Protein AF-A0AB73ASH1-F1 (afdb_monomer)

pLDDT: mean 85.51, std 12.83, range [44.91, 97.44]

Mean predicted aligned error: 7.84 Å

Secondary structure (DSSP, 8-state):
---HHHHHHHHHHHHHHHHTT------HHHHHHHHHHHHH--GGG-----GGGG-

Foldseek 3Di:
DCPVVNVCVVVVVVVVCVVVVNDDDPDPVVVVVVVVCVVPPDPVNDDPDDPVVVD

Sequence (55 aa):
NHSKRELTNGYRIRRGAIDHNIPLITNARLASAFIEAFCDLKLEDIQIKSWQEYK

InterPro domains:
  IPR011607 Methylglyoxal synthase-like domain [PS51855] (1-55)
  IPR036914 Methylglyoxal synthase-like domain superfamily [G3DSA:3.40.50.1380] (1-55)
  IPR036914 Methylglyoxal synthase-like domain superfamily [SSF52335] (7-54)

Structure (mmCIF, N/CA/C/O backbone):
data_AF-A0AB73ASH1-F1
#
_entry.id   AF-A0AB73ASH1-F1
#
loop_
_atom_site.group_PDB
_atom_site.id
_atom_site.type_symbol
_atom_site.label_atom_id
_atom_site.label_alt_id
_atom_site.label_comp_id
_atom_site.label_asym_id
_atom_site.label_entity_id
_atom_site.label_seq_id
_atom_site.pdbx_PDB_ins_code
_atom_site.Cartn_x
_atom_site.Cartn_y
_atom_site.Cartn_z
_atom_site.occupancy
_atom_site.B_iso_or_equiv
_atom_site.auth_seq_id
_atom_site.auth_comp_id
_atom_site.auth_asym_id
_atom_site.auth_atom_id
_atom_site.pdbx_PDB_model_num
ATOM 1 N N . ASN A 1 1 ? 26.741 -2.541 -14.585 1.00 44.91 1 ASN A N 1
ATOM 2 C CA . ASN A 1 1 ? 26.130 -3.392 -15.630 1.00 44.91 1 ASN A CA 1
ATOM 3 C C . ASN A 1 1 ? 24.802 -3.950 -15.144 1.00 44.91 1 ASN A C 1
ATOM 5 O O . ASN A 1 1 ? 24.727 -5.123 -14.809 1.00 44.91 1 ASN A O 1
ATOM 9 N N . HIS A 1 2 ? 23.758 -3.120 -15.100 1.00 53.66 2 HIS A N 1
ATOM 10 C CA . HIS A 1 2 ? 22.400 -3.616 -14.881 1.00 53.66 2 HIS A CA 1
ATOM 11 C C . HIS A 1 2 ? 21.890 -4.155 -16.212 1.00 53.66 2 HIS A C 1
ATOM 13 O O . HIS A 1 2 ? 21.731 -3.408 -17.178 1.00 53.66 2 HIS A O 1
ATOM 19 N N . SER A 1 3 ? 21.745 -5.475 -16.310 1.00 64.38 3 SER A N 1
ATOM 20 C CA . SER A 1 3 ? 21.236 -6.100 -17.531 1.00 64.38 3 SER A CA 1
ATOM 21 C C . SER A 1 3 ? 19.836 -5.548 -17.843 1.00 64.38 3 SER A C 1
ATOM 23 O O . SER A 1 3 ? 19.075 -5.234 -16.926 1.00 64.38 3 SER A O 1
ATOM 25 N N . LYS A 1 4 ? 19.447 -5.470 -19.126 1.00 62.75 4 LYS A N 1
ATOM 26 C CA . LYS A 1 4 ? 18.083 -5.060 -19.541 1.00 62.75 4 LYS A CA 1
ATOM 27 C C . LYS A 1 4 ? 16.981 -5.801 -18.760 1.00 62.75 4 LYS A C 1
ATOM 29 O O . LYS A 1 4 ? 15.903 -5.257 -18.547 1.00 62.75 4 LYS A O 1
ATOM 34 N N . ARG A 1 5 ? 17.279 -7.016 -18.280 1.00 61.62 5 ARG A N 1
ATOM 35 C CA . ARG A 1 5 ? 16.407 -7.847 -17.446 1.00 61.62 5 ARG A CA 1
ATOM 36 C C . ARG A 1 5 ? 16.047 -7.190 -16.107 1.00 61.62 5 ARG A C 1
ATOM 38 O O . ARG A 1 5 ? 14.874 -7.189 -15.749 1.00 61.62 5 ARG A O 1
ATOM 45 N N . GLU A 1 6 ? 17.005 -6.586 -15.404 1.00 62.06 6 GLU A N 1
ATOM 46 C CA . GLU A 1 6 ? 16.758 -5.925 -14.109 1.00 62.06 6 GLU A CA 1
ATOM 47 C C . GLU A 1 6 ? 15.849 -4.69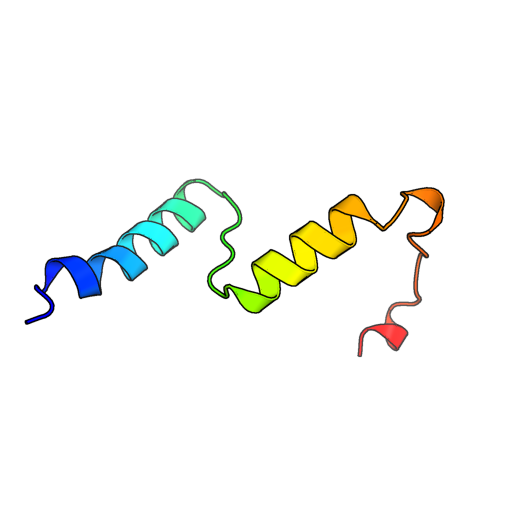8 -14.252 1.00 62.06 6 GLU A C 1
ATOM 49 O O . GLU A 1 6 ? 14.933 -4.518 -13.453 1.00 62.06 6 GLU A O 1
ATOM 54 N N . LEU A 1 7 ? 16.018 -3.926 -15.332 1.00 65.06 7 LEU A N 1
ATOM 55 C CA . LEU A 1 7 ? 15.127 -2.813 -15.686 1.00 65.06 7 LEU A CA 1
ATOM 56 C C . LEU A 1 7 ? 13.695 -3.293 -15.979 1.00 65.06 7 LEU A C 1
ATOM 58 O O . LEU A 1 7 ? 12.725 -2.659 -15.567 1.00 65.06 7 LEU A O 1
ATOM 62 N N . THR A 1 8 ? 13.539 -4.438 -16.651 1.00 75.25 8 THR A N 1
ATOM 63 C CA . THR A 1 8 ? 12.211 -4.988 -16.979 1.00 75.25 8 THR A CA 1
ATOM 64 C C . THR A 1 8 ? 11.518 -5.686 -15.811 1.00 75.25 8 THR A C 1
ATOM 66 O O . THR A 1 8 ? 10.293 -5.814 -15.827 1.00 75.25 8 THR A O 1
ATOM 69 N N . ASN A 1 9 ? 12.258 -6.129 -14.790 1.00 78.69 9 ASN A N 1
ATOM 70 C CA . ASN A 1 9 ? 11.683 -6.866 -13.663 1.00 78.69 9 ASN A CA 1
ATOM 71 C C . ASN A 1 9 ? 10.663 -6.019 -12.896 1.00 78.69 9 ASN A C 1
ATOM 73 O O . ASN A 1 9 ? 9.574 -6.506 -12.598 1.00 78.69 9 ASN A O 1
ATOM 77 N N . GLY A 1 10 ? 10.963 -4.738 -12.659 1.00 86.38 10 GLY A N 1
ATOM 78 C CA . GLY A 1 10 ? 10.028 -3.823 -11.999 1.00 86.38 10 GLY A CA 1
ATOM 79 C C . GLY A 1 10 ? 8.705 -3.674 -12.759 1.00 86.38 10 GLY A C 1
ATOM 80 O O . GLY A 1 10 ? 7.639 -3.700 -12.148 1.00 86.38 10 GLY A O 1
ATOM 81 N N . TYR A 1 11 ? 8.755 -3.585 -14.093 1.00 89.31 11 TYR A N 1
ATOM 82 C CA . TYR A 1 11 ? 7.555 -3.536 -14.934 1.00 89.31 11 TYR A CA 1
ATOM 83 C C . TYR A 1 11 ? 6.758 -4.844 -14.870 1.00 89.31 11 TYR A C 1
ATOM 85 O O . TYR A 1 11 ? 5.551 -4.813 -14.648 1.00 89.31 11 TYR A O 1
ATOM 93 N N . ARG A 1 12 ? 7.430 -5.995 -15.009 1.00 92.06 12 ARG A N 1
ATOM 94 C CA . ARG A 1 12 ? 6.784 -7.318 -14.986 1.00 92.06 12 ARG A CA 1
ATOM 95 C C . ARG A 1 12 ? 6.066 -7.586 -13.665 1.00 92.06 12 ARG A C 1
ATOM 97 O O . ARG A 1 12 ? 4.945 -8.078 -13.685 1.00 92.06 12 ARG A O 1
ATOM 104 N N . ILE A 1 13 ? 6.684 -7.223 -12.540 1.00 93.06 13 ILE A N 1
ATOM 105 C CA . ILE A 1 13 ? 6.085 -7.388 -11.208 1.00 93.06 13 ILE A CA 1
ATOM 106 C C . ILE A 1 13 ? 4.838 -6.506 -11.066 1.00 93.06 13 ILE A C 1
ATOM 108 O O . ILE A 1 13 ? 3.790 -6.992 -10.653 1.00 93.06 13 ILE A O 1
ATOM 112 N N . ARG A 1 14 ? 4.916 -5.227 -11.465 1.00 93.88 14 ARG A N 1
ATOM 113 C CA . ARG A 1 14 ? 3.763 -4.311 -11.414 1.00 93.88 14 ARG A CA 1
ATOM 114 C C . ARG A 1 14 ? 2.623 -4.765 -12.325 1.00 93.88 14 ARG A C 1
ATOM 116 O O . ARG A 1 14 ? 1.472 -4.687 -11.921 1.00 93.88 14 ARG A O 1
ATOM 123 N N . ARG A 1 15 ? 2.931 -5.255 -13.531 1.00 94.94 15 ARG A N 1
ATOM 124 C CA . ARG A 1 15 ? 1.926 -5.818 -14.445 1.00 94.94 15 ARG A CA 1
ATOM 125 C C . ARG A 1 15 ? 1.249 -7.043 -13.851 1.00 94.94 15 ARG A C 1
ATOM 127 O O . ARG A 1 15 ? 0.032 -7.037 -13.763 1.00 94.94 15 ARG A O 1
ATOM 134 N N . GLY A 1 16 ? 2.018 -8.012 -13.354 1.00 96.31 16 GLY A N 1
ATOM 135 C CA . GLY A 1 16 ? 1.455 -9.205 -12.719 1.00 96.31 16 GLY A CA 1
ATOM 136 C C . GLY A 1 16 ? 0.555 -8.873 -11.526 1.00 96.31 16 GLY A C 1
ATOM 137 O O . GLY A 1 16 ? -0.511 -9.459 -11.388 1.00 96.31 16 GLY A O 1
ATOM 138 N N . ALA A 1 17 ? 0.934 -7.888 -10.707 1.00 97.06 17 ALA A N 1
ATOM 139 C CA . ALA A 1 17 ? 0.102 -7.415 -9.601 1.00 97.06 17 ALA A CA 1
ATOM 140 C C . ALA A 1 17 ? -1.266 -6.887 -10.076 1.00 97.06 17 ALA A C 1
ATOM 142 O O . ALA A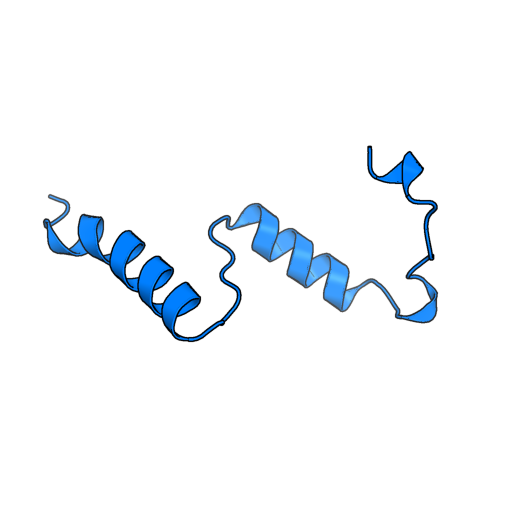 1 17 ? -2.294 -7.274 -9.527 1.00 97.06 17 ALA A O 1
ATOM 143 N N . ILE A 1 18 ? -1.290 -6.065 -11.132 1.00 95.06 18 ILE A N 1
ATOM 144 C CA . ILE A 1 18 ? -2.534 -5.553 -11.730 1.00 95.06 18 ILE A CA 1
ATOM 145 C C . ILE A 1 18 ? -3.349 -6.679 -12.368 1.00 95.06 18 ILE A C 1
ATOM 147 O O . ILE A 1 18 ? -4.539 -6.800 -12.096 1.00 95.06 18 ILE A O 1
ATOM 151 N N . ASP A 1 19 ? -2.706 -7.511 -13.187 1.00 97.44 19 ASP A N 1
ATOM 152 C CA . ASP A 1 19 ? -3.373 -8.566 -13.952 1.00 97.44 19 ASP A CA 1
ATOM 153 C C . ASP A 1 19 ? -4.026 -9.617 -13.018 1.00 97.44 19 ASP A C 1
ATOM 155 O O . ASP A 1 19 ? -5.040 -10.214 -13.375 1.00 97.44 19 ASP A O 1
ATOM 159 N N . HIS A 1 20 ? -3.494 -9.805 -11.802 1.00 97.25 20 HIS A N 1
ATOM 160 C CA . HIS A 1 20 ? -4.037 -10.714 -10.781 1.00 97.25 20 HIS A CA 1
ATOM 161 C C . HIS A 1 20 ? -4.809 -10.025 -9.647 1.00 97.25 20 HIS A C 1
ATOM 163 O O . HIS A 1 20 ? -5.244 -10.702 -8.717 1.00 97.25 20 HIS A O 1
ATOM 169 N N . ASN A 1 21 ? -4.989 -8.703 -9.703 1.00 95.19 21 ASN A N 1
ATOM 170 C CA . ASN A 1 21 ? -5.652 -7.920 -8.658 1.00 95.19 21 ASN A CA 1
ATOM 171 C C . ASN A 1 21 ? -5.025 -8.104 -7.253 1.00 95.19 21 ASN A C 1
ATOM 173 O O . ASN A 1 21 ? -5.725 -8.149 -6.241 1.00 95.19 21 ASN A O 1
ATOM 177 N N . ILE A 1 22 ? -3.694 -8.228 -7.196 1.00 96.75 22 ILE A N 1
ATOM 178 C CA . ILE A 1 22 ? -2.909 -8.366 -5.962 1.00 96.75 22 ILE A CA 1
ATOM 179 C C . ILE A 1 22 ? -2.304 -6.996 -5.611 1.00 96.75 22 ILE A C 1
ATOM 181 O O . ILE A 1 22 ? -1.549 -6.449 -6.419 1.00 96.75 22 ILE A O 1
ATOM 185 N N . PRO A 1 23 ? -2.572 -6.426 -4.420 1.00 94.50 23 PRO A N 1
ATOM 186 C CA . PRO A 1 23 ? -1.941 -5.181 -3.985 1.00 94.50 23 PRO A CA 1
ATOM 187 C C . PRO A 1 23 ? -0.409 -5.286 -3.936 1.00 94.50 23 PRO A C 1
ATOM 189 O O . PRO A 1 23 ? 0.142 -6.274 -3.455 1.00 94.50 23 PRO A O 1
ATOM 192 N N . LEU A 1 24 ? 0.291 -4.244 -4.397 1.00 94.38 24 LEU A N 1
ATOM 193 C CA . LEU A 1 24 ? 1.756 -4.192 -4.435 1.00 94.38 24 LEU A CA 1
ATOM 194 C C . LEU A 1 24 ? 2.281 -2.914 -3.769 1.00 94.38 24 LEU A C 1
ATOM 196 O O . LEU A 1 24 ? 1.994 -1.809 -4.228 1.00 94.38 24 LEU A O 1
ATOM 200 N N . ILE A 1 25 ? 3.123 -3.062 -2.742 1.00 94.12 25 ILE A N 1
ATOM 201 C CA . ILE A 1 25 ? 3.840 -1.949 -2.103 1.00 94.12 25 ILE A CA 1
ATOM 202 C C . ILE A 1 25 ? 5.241 -1.843 -2.710 1.00 94.12 25 ILE A C 1
ATOM 204 O O . ILE A 1 25 ? 6.049 -2.761 -2.603 1.00 94.12 25 ILE A O 1
ATOM 208 N N . THR A 1 26 ? 5.552 -0.713 -3.349 1.00 93.44 26 THR A N 1
ATOM 209 C CA . THR A 1 26 ? 6.845 -0.509 -4.035 1.00 93.44 26 THR A CA 1
ATOM 210 C C . THR A 1 26 ? 7.852 0.317 -3.237 1.00 93.44 26 THR A C 1
ATOM 212 O O . THR A 1 26 ? 8.988 0.478 -3.677 1.00 93.44 26 THR A O 1
ATOM 215 N N . ASN A 1 27 ? 7.443 0.894 -2.106 1.00 92.75 27 ASN A N 1
ATOM 216 C CA . ASN A 1 27 ? 8.290 1.724 -1.254 1.00 92.75 27 ASN A CA 1
ATOM 217 C C . ASN A 1 27 ? 8.588 0.983 0.054 1.00 92.75 27 ASN A C 1
ATOM 219 O O . ASN A 1 27 ? 7.6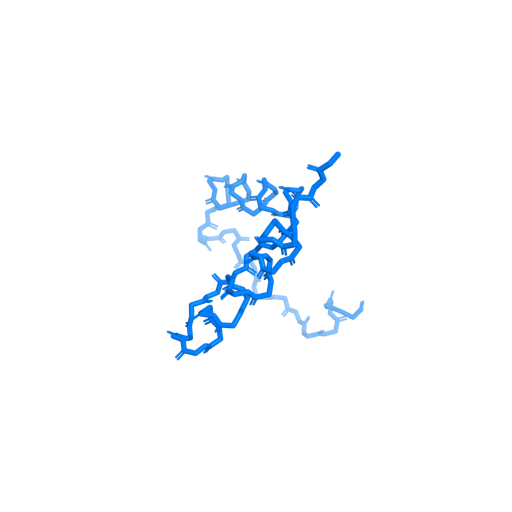68 0.654 0.799 1.00 92.75 27 ASN A O 1
ATOM 223 N N . ALA A 1 28 ? 9.872 0.761 0.339 1.00 93.88 28 ALA A N 1
ATOM 224 C CA . ALA A 1 28 ? 10.304 0.032 1.528 1.00 93.88 28 ALA A CA 1
ATOM 225 C C . ALA A 1 28 ? 9.909 0.732 2.840 1.00 93.88 28 ALA A C 1
ATOM 227 O O . ALA A 1 28 ? 9.450 0.062 3.754 1.00 93.88 28 ALA A O 1
ATOM 228 N N . ARG A 1 29 ? 10.004 2.069 2.923 1.00 95.25 29 ARG A N 1
ATOM 229 C CA . ARG A 1 29 ? 9.578 2.819 4.122 1.00 95.25 29 ARG A CA 1
ATOM 230 C C . ARG A 1 29 ? 8.079 2.694 4.366 1.00 95.25 29 ARG A C 1
ATOM 232 O O . ARG A 1 29 ? 7.669 2.524 5.505 1.00 95.25 29 ARG A O 1
ATOM 239 N N . LEU A 1 30 ? 7.276 2.755 3.302 1.00 94.50 30 LEU A N 1
ATOM 240 C CA . LEU A 1 30 ? 5.830 2.562 3.414 1.00 94.50 30 LEU A CA 1
ATOM 241 C C . LEU A 1 30 ? 5.493 1.134 3.858 1.00 94.50 30 LEU A C 1
ATOM 243 O O . LEU A 1 30 ? 4.623 0.959 4.700 1.00 94.50 30 LEU A O 1
ATOM 247 N N . ALA A 1 31 ? 6.192 0.129 3.322 1.00 95.25 31 ALA A N 1
ATOM 248 C CA . ALA A 1 31 ? 6.005 -1.262 3.727 1.00 95.25 31 ALA A CA 1
ATOM 249 C C . ALA A 1 31 ? 6.340 -1.472 5.211 1.00 95.25 31 ALA A C 1
ATOM 251 O O . ALA A 1 31 ? 5.556 -2.093 5.920 1.00 95.25 31 ALA A O 1
ATOM 252 N N . SER A 1 32 ? 7.459 -0.917 5.686 1.00 95.25 32 SER A N 1
ATOM 253 C CA . SER A 1 32 ? 7.844 -0.984 7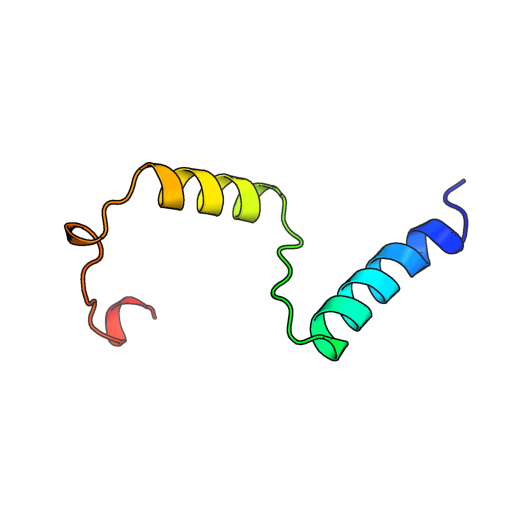.100 1.00 95.25 32 SER A CA 1
ATOM 254 C C . SER A 1 32 ? 6.802 -0.327 8.000 1.00 95.25 32 SER A C 1
ATOM 256 O O . SER A 1 32 ? 6.288 -0.988 8.894 1.00 95.25 32 SER A O 1
ATOM 258 N N . ALA A 1 33 ? 6.413 0.918 7.704 1.00 94.19 33 ALA A N 1
ATOM 259 C CA . ALA A 1 33 ? 5.403 1.632 8.485 1.00 94.19 33 ALA A CA 1
ATOM 260 C C . ALA A 1 33 ? 4.044 0.913 8.486 1.00 94.19 33 ALA A C 1
ATOM 262 O O . ALA A 1 33 ? 3.352 0.901 9.497 1.00 94.19 33 ALA A O 1
ATOM 263 N N . PHE A 1 34 ? 3.661 0.295 7.364 1.00 92.12 34 PHE A N 1
ATOM 264 C CA . PHE A 1 34 ? 2.434 -0.494 7.276 1.00 92.12 34 PHE A CA 1
ATOM 265 C C . PHE A 1 34 ? 2.482 -1.737 8.173 1.00 92.12 34 PHE A C 1
ATOM 267 O O . PHE A 1 34 ? 1.513 -2.011 8.872 1.00 92.12 34 PHE A O 1
ATOM 274 N N . ILE A 1 35 ? 3.596 -2.477 8.167 1.00 93.69 35 ILE A N 1
ATOM 275 C CA . ILE A 1 35 ? 3.766 -3.673 9.005 1.00 93.69 35 ILE A CA 1
ATOM 276 C C . ILE A 1 35 ? 3.785 -3.294 10.489 1.00 93.69 35 ILE A C 1
ATOM 278 O O . ILE A 1 35 ? 3.106 -3.940 11.279 1.00 93.69 35 ILE A O 1
ATOM 282 N N . GLU A 1 36 ? 4.518 -2.243 10.863 1.00 94.25 36 GLU A N 1
ATOM 283 C CA . GLU A 1 36 ? 4.562 -1.735 12.241 1.00 94.25 36 GLU A CA 1
ATOM 284 C C . GLU A 1 36 ? 3.165 -1.319 12.715 1.00 94.25 36 GLU A C 1
ATOM 286 O O . GLU A 1 36 ? 2.670 -1.839 13.712 1.00 94.25 36 GLU A O 1
ATOM 291 N N . ALA A 1 37 ? 2.472 -0.476 11.941 1.00 90.94 37 ALA A N 1
ATOM 292 C CA . ALA A 1 37 ? 1.116 -0.053 12.270 1.00 90.94 37 ALA A CA 1
ATOM 293 C C . ALA A 1 37 ? 0.144 -1.237 12.369 1.00 90.94 37 ALA A C 1
ATOM 295 O O . ALA A 1 37 ? -0.713 -1.242 13.242 1.00 90.94 37 ALA A O 1
ATOM 296 N N . PHE A 1 38 ? 0.270 -2.246 11.505 1.00 88.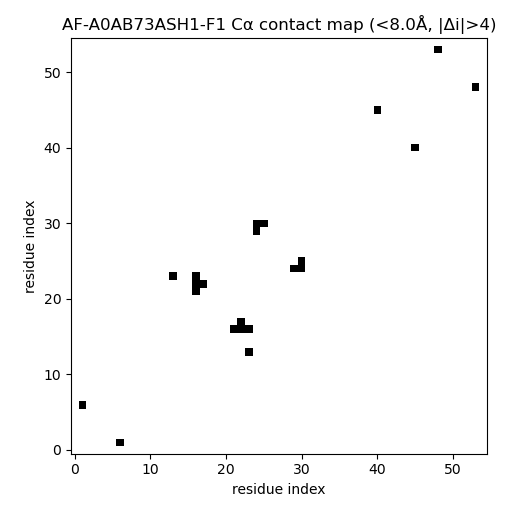38 38 PHE A N 1
ATOM 297 C CA . PHE A 1 38 ? -0.581 -3.436 11.555 1.00 88.38 38 PHE A CA 1
ATOM 298 C C . PHE A 1 38 ? -0.356 -4.280 12.817 1.00 88.38 38 PHE A C 1
ATOM 300 O O . PHE A 1 38 ? -1.306 -4.851 13.345 1.00 88.38 38 PHE A O 1
ATOM 307 N N . CYS A 1 39 ? 0.886 -4.378 13.293 1.00 92.69 39 CYS A N 1
ATOM 308 C CA 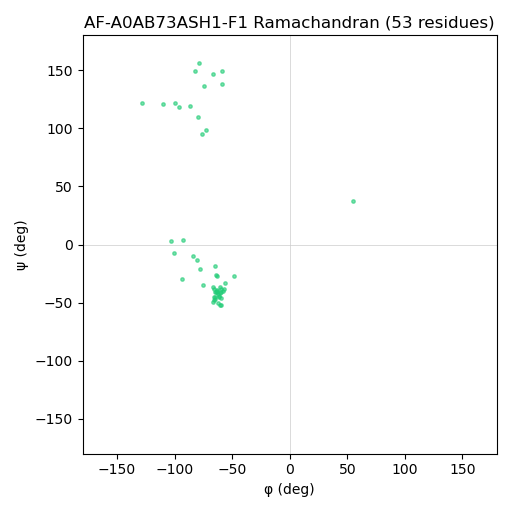. CYS A 1 39 ? 1.214 -5.121 14.509 1.00 92.69 39 CYS A CA 1
ATOM 309 C C . CYS A 1 39 ? 0.801 -4.376 15.785 1.00 92.69 39 CYS A C 1
ATOM 311 O O . CYS A 1 39 ? 0.399 -5.018 16.756 1.00 92.69 39 CYS A O 1
ATOM 313 N N . ASP A 1 40 ? 0.898 -3.046 15.782 1.00 91.62 40 ASP A N 1
ATOM 314 C CA . ASP A 1 40 ? 0.706 -2.230 16.983 1.00 91.62 40 ASP A CA 1
ATOM 315 C C . ASP A 1 40 ? -0.732 -1.711 17.145 1.00 91.62 40 ASP A C 1
ATOM 317 O O . ASP A 1 40 ? -1.192 -1.504 18.270 1.00 91.62 40 ASP A O 1
ATOM 321 N N . LEU A 1 41 ? -1.461 -1.496 16.043 1.00 88.62 41 LEU A N 1
ATOM 322 C CA . LEU A 1 41 ? -2.809 -0.929 16.063 1.00 88.62 41 LEU A CA 1
ATOM 323 C C . LEU A 1 41 ? -3.858 -2.026 16.259 1.00 88.62 41 LEU A C 1
ATOM 325 O O . LEU A 1 41 ? -4.023 -2.910 15.415 1.00 88.62 41 LEU A O 1
ATOM 329 N N . LYS A 1 42 ? -4.627 -1.948 17.348 1.00 88.81 42 LYS A N 1
ATOM 330 C CA . LYS A 1 42 ? -5.762 -2.853 17.557 1.00 88.81 42 LYS A CA 1
ATOM 331 C C . LYS A 1 42 ? -6.953 -2.406 16.727 1.00 88.81 42 LYS A C 1
ATOM 333 O O . LYS A 1 42 ? -7.106 -1.228 16.414 1.00 88.81 42 LYS A O 1
ATOM 338 N N . LEU A 1 43 ? -7.847 -3.346 16.426 1.00 83.44 43 LEU A N 1
ATOM 339 C CA . LEU A 1 43 ? -9.073 -3.051 15.685 1.00 83.44 43 LEU A CA 1
ATOM 340 C C . LEU A 1 43 ? -9.919 -1.982 16.398 1.00 83.44 43 LEU A C 1
ATOM 342 O O . LEU A 1 43 ? -10.475 -1.109 15.739 1.00 83.44 43 LEU A O 1
ATOM 346 N N . GLU A 1 44 ? -9.976 -2.028 17.733 1.00 86.25 44 GLU A N 1
ATOM 347 C CA . GLU A 1 44 ? -10.702 -1.042 18.545 1.00 86.25 44 GLU A CA 1
ATOM 348 C C . GLU A 1 44 ? -10.128 0.382 18.437 1.00 86.25 44 GLU A C 1
ATOM 350 O O . GLU A 1 44 ? -10.863 1.355 18.605 1.00 86.25 44 GLU A O 1
ATOM 355 N N . ASP A 1 45 ? -8.835 0.508 18.127 1.00 87.94 45 ASP A N 1
ATOM 356 C CA . ASP A 1 45 ? -8.137 1.790 18.006 1.00 87.94 45 ASP A CA 1
ATOM 357 C C . ASP A 1 45 ? -8.320 2.421 16.610 1.00 87.94 45 ASP A C 1
ATOM 359 O O . ASP A 1 45 ? -7.982 3.591 16.393 1.00 87.94 45 ASP A O 1
ATOM 363 N N . ILE A 1 46 ? -8.878 1.674 1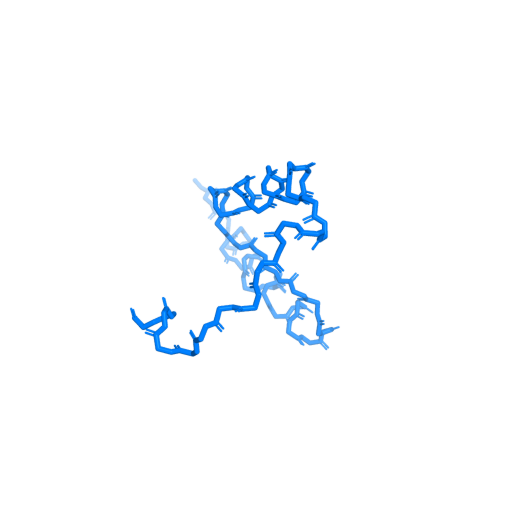5.646 1.00 86.38 46 ILE A N 1
ATOM 364 C CA . ILE A 1 46 ? -9.179 2.175 14.301 1.00 86.38 46 ILE A CA 1
ATOM 365 C C . ILE A 1 46 ? -10.427 3.057 14.367 1.00 86.38 46 ILE A C 1
ATOM 367 O O . ILE A 1 46 ? -11.567 2.600 14.282 1.00 86.38 46 ILE A O 1
ATOM 371 N N . GLN A 1 47 ? -10.203 4.361 14.492 1.00 82.88 47 GLN A N 1
ATOM 372 C CA . GLN A 1 47 ? -11.283 5.339 14.514 1.00 82.88 47 GLN A CA 1
ATOM 373 C C . GLN A 1 47 ? -11.876 5.563 13.118 1.00 82.88 47 GLN A C 1
ATOM 375 O O . GLN A 1 47 ? -11.153 5.749 12.136 1.00 82.88 47 GLN A O 1
ATOM 380 N N . ILE A 1 48 ? -13.209 5.623 13.046 1.00 82.56 48 ILE A N 1
ATOM 381 C CA . ILE A 1 48 ? -13.922 6.133 11.872 1.00 82.56 48 ILE A CA 1
ATOM 382 C C . ILE A 1 48 ? -13.735 7.649 11.861 1.00 82.56 48 ILE A C 1
ATOM 384 O O . ILE A 1 48 ? -14.415 8.372 12.588 1.00 82.56 48 ILE A O 1
ATOM 388 N N . LYS A 1 49 ? -12.784 8.122 11.059 1.00 82.88 49 LYS A N 1
ATOM 389 C CA . LYS A 1 49 ? -12.539 9.554 10.881 1.00 82.88 49 LYS A CA 1
ATOM 390 C C . LYS A 1 49 ? -13.503 10.145 9.862 1.00 82.88 49 LYS A C 1
ATOM 392 O O . LYS A 1 49 ? -13.920 9.468 8.918 1.00 82.88 49 LYS A O 1
ATOM 397 N N . SER A 1 50 ? -13.842 11.419 10.035 1.00 86.06 50 SER A N 1
ATOM 398 C CA . SER A 1 50 ? -14.650 12.131 9.049 1.00 86.06 50 SER A CA 1
ATOM 399 C C . SER A 1 50 ? -13.861 12.302 7.753 1.00 86.06 50 SER A C 1
ATOM 401 O O . SER A 1 50 ? -12.650 12.510 7.775 1.00 86.06 50 SER A O 1
ATOM 403 N N . TRP A 1 51 ? -14.536 12.274 6.601 1.00 84.12 51 TRP A N 1
ATOM 404 C CA . TRP A 1 51 ? -13.869 12.363 5.293 1.00 84.12 51 TRP A CA 1
ATOM 405 C C . TRP A 1 51 ? -13.004 13.631 5.157 1.00 84.12 51 TRP A C 1
ATOM 407 O O . TRP A 1 51 ? -11.947 13.600 4.535 1.00 84.12 51 TRP A O 1
ATOM 417 N N . GLN A 1 52 ? -13.408 14.744 5.782 1.00 85.94 52 GLN A N 1
ATOM 418 C CA . GLN A 1 52 ? -12.637 15.993 5.775 1.00 85.94 52 GLN A CA 1
ATOM 419 C C . GLN A 1 52 ? -11.276 15.893 6.488 1.00 85.94 52 GLN A C 1
ATOM 421 O O . GLN A 1 52 ? -10.423 16.735 6.229 1.00 85.94 52 GLN A O 1
ATOM 426 N N . GLU A 1 53 ? -11.050 14.894 7.346 1.00 78.25 53 GLU A N 1
ATOM 427 C CA . GLU A 1 53 ? -9.780 14.702 8.065 1.00 78.25 53 GLU A CA 1
ATOM 428 C C . GLU A 1 53 ? -8.692 14.024 7.217 1.00 78.25 53 GLU A C 1
ATOM 430 O O . GLU A 1 53 ? -7.526 14.026 7.601 1.00 78.25 53 GLU A O 1
ATOM 435 N N . TYR A 1 54 ? -9.054 13.447 6.067 1.00 73.88 54 TYR A N 1
ATOM 436 C CA . TYR A 1 54 ? -8.117 12.810 5.131 1.00 73.88 54 TYR A CA 1
ATOM 437 C C . TYR A 1 54 ? -7.614 13.758 4.029 1.00 73.88 54 TYR A C 1
ATOM 439 O 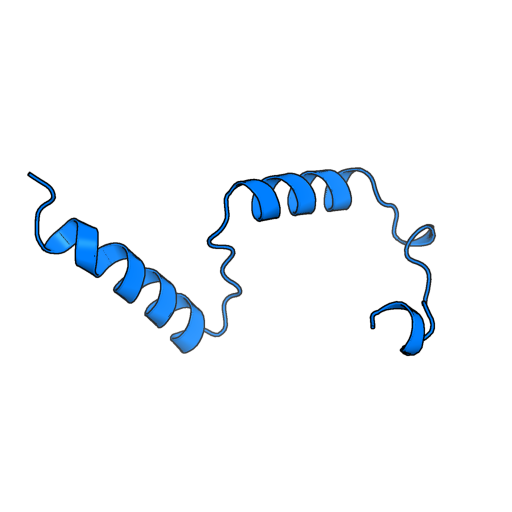O . TYR A 1 54 ? -6.940 13.308 3.101 1.00 73.88 54 TYR A O 1
ATOM 447 N N . LYS A 1 55 ? -7.999 15.038 4.089 1.00 50.78 55 LYS A N 1
ATOM 448 C CA . LYS A 1 55 ? -7.712 16.040 3.060 1.00 50.78 55 LYS A CA 1
ATOM 449 C C . LYS A 1 55 ? -6.340 16.684 3.219 1.00 50.78 55 LYS A C 1
ATOM 451 O O . LYS A 1 55 ? -5.940 16.942 4.373 1.00 50.78 55 LYS A O 1
#

Radius of gyration: 16.88 Å; Cα contacts (8 Å, |Δi|>4): 11; chains: 1; bounding box: 41×27×38 Å

Organism: NCBI:txid1339310

Solvent-accessible surface area (backbone atoms only — not comparable to full-atom values): 3628 Å² total; per-residue (Å²): 136,82,52,74,63,65,69,46,46,61,54,53,53,55,48,51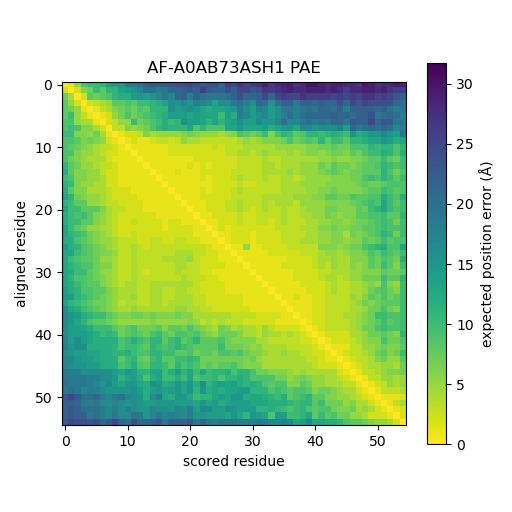,25,61,80,67,74,44,92,80,82,89,47,70,68,59,49,51,53,50,54,51,48,60,74,71,54,50,78,89,71,62,72,89,71,60,77,80,77,79,110